Protein AF-A0A2S6EVG0-F1 (afdb_monomer_lite)

Radius of gyration: 13.91 Å; chains: 1; bounding box: 34×29×41 Å

Organism: Legionella pneumophila (NCBI:txid446)

Foldseek 3Di:
DDPPPPAQEADPCQLVLQPVCLVQLLVLCVVVPPPVPQPWWKKWFAFPNNHIHIHINCSVVVCVCVVVVVCSVPCCSPPVNQVVPPPDVPVVVSNLSSLVSCVVSVCVVVTTDSRGIDIPRD

Secondary structure (DSSP, 8-state):
--------EE-TTHHHHHHHTHHHHHHHHHTTTTGGG----EEEEE-TTSEEEEEESSHHHHHHHHHTTGGGG-GGGSHHHHTT-TT-HHHHHHHHHHHHHHHHHHHTTS---TT--EE---

Sequence (122 aa):
MENSHKEVMLHSQFLENLFAFKKKVSNVFRDVLGIHDIHHIALTRINKHNQLLTLSSTPAMEFNLFNSFLWKYDQTYNPKWFKLCTHQEDFYKIGQYCSNLLHPLFSYYEEFPSQHFIINSG

pLDDT: mean 79.34, std 15.34, range [33.09, 93.81]

Structure (mmCIF, N/CA/C/O backbone):
data_AF-A0A2S6EVG0-F1
#
_entry.id   AF-A0A2S6EVG0-F1
#
loop_
_atom_site.group_PDB
_atom_site.id
_atom_site.type_symbol
_atom_site.label_atom_id
_atom_site.label_alt_id
_atom_site.label_comp_id
_atom_site.label_asym_id
_atom_site.label_entity_id
_atom_site.label_seq_id
_atom_site.pdbx_PDB_ins_code
_atom_site.Cartn_x
_atom_site.Cartn_y
_atom_site.Cartn_z
_atom_site.occupancy
_atom_site.B_iso_or_equiv
_atom_site.auth_seq_id
_atom_site.auth_comp_id
_atom_site.auth_asym_id
_atom_site.auth_atom_id
_atom_site.pdbx_PDB_model_num
ATOM 1 N N . MET A 1 1 ? -11.896 17.978 28.316 1.00 33.09 1 MET A N 1
ATOM 2 C CA . MET A 1 1 ? -12.684 17.429 27.192 1.00 33.09 1 MET A CA 1
ATOM 3 C C . MET A 1 1 ? -11.811 16.393 26.517 1.00 33.09 1 MET A C 1
ATOM 5 O O . MET A 1 1 ? -10.817 16.742 25.898 1.00 33.09 1 MET A O 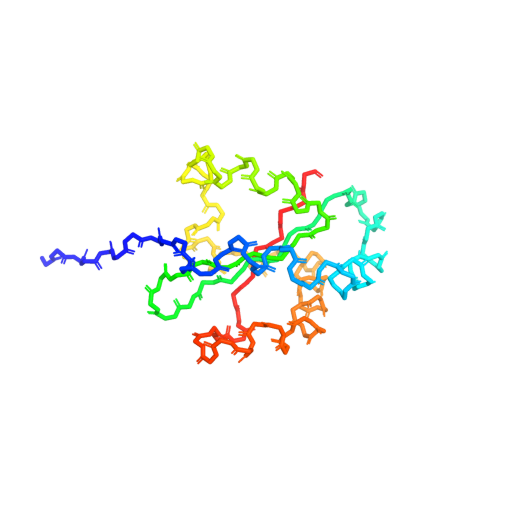1
ATOM 9 N N . GLU A 1 2 ? -12.096 15.128 26.788 1.00 33.53 2 GLU A N 1
ATOM 10 C CA . GLU A 1 2 ? -11.309 13.981 26.346 1.00 33.53 2 GLU A CA 1
ATOM 11 C C . GLU A 1 2 ? -11.654 13.728 24.874 1.00 33.53 2 GLU A C 1
ATOM 13 O O . GLU A 1 2 ? -12.751 13.279 24.547 1.00 33.53 2 GLU A O 1
ATOM 18 N N . ASN A 1 3 ? -10.774 14.144 23.961 1.00 37.72 3 ASN A N 1
ATOM 19 C CA . ASN A 1 3 ? -10.953 13.854 22.544 1.00 37.72 3 ASN A CA 1
ATOM 20 C C . ASN A 1 3 ? -10.891 12.336 22.385 1.00 37.72 3 ASN A C 1
ATOM 22 O O . ASN A 1 3 ? -9.823 11.747 22.550 1.00 37.72 3 ASN A O 1
ATOM 26 N N . SER A 1 4 ? -12.022 11.706 22.062 1.00 41.84 4 SER A N 1
ATOM 27 C CA . SER A 1 4 ? -12.072 10.298 21.681 1.00 41.84 4 SER A CA 1
ATOM 28 C C . SER A 1 4 ? -11.298 10.119 20.370 1.00 41.84 4 SER A C 1
ATOM 30 O O . SER A 1 4 ? -11.861 10.144 19.272 1.00 41.84 4 SER A O 1
ATOM 32 N N . HIS A 1 5 ? -9.977 10.010 20.458 1.00 52.00 5 HIS A N 1
ATOM 33 C CA . HIS A 1 5 ? -9.138 9.619 19.343 1.00 52.00 5 HIS A CA 1
ATOM 34 C C . HIS A 1 5 ? -9.458 8.153 19.063 1.00 52.00 5 HIS A C 1
ATOM 36 O O . HIS A 1 5 ? -8.907 7.267 19.704 1.00 52.00 5 HIS A O 1
ATOM 42 N N . LYS A 1 6 ? -10.407 7.893 18.156 1.00 58.22 6 LYS A N 1
ATOM 43 C CA . LYS A 1 6 ? -10.647 6.535 17.662 1.00 58.22 6 LYS A CA 1
ATOM 44 C C . LYS A 1 6 ? -9.318 6.012 17.116 1.00 58.22 6 LYS A C 1
ATOM 46 O O . LYS A 1 6 ? -8.780 6.602 16.180 1.00 58.22 6 LYS A O 1
ATOM 51 N N . GLU A 1 7 ? -8.771 4.974 17.741 1.00 80.56 7 GLU A N 1
ATOM 52 C CA . GLU A 1 7 ? -7.566 4.288 17.270 1.00 80.56 7 GLU A CA 1
ATOM 53 C C . GLU A 1 7 ? -7.785 3.851 15.812 1.00 80.56 7 GLU A C 1
ATOM 55 O O . GLU A 1 7 ? -8.900 3.478 15.436 1.00 80.56 7 GLU A O 1
ATOM 60 N N . VAL A 1 8 ? -6.753 3.956 14.969 1.00 86.69 8 VAL A N 1
ATOM 61 C CA . VAL A 1 8 ? -6.829 3.433 13.598 1.00 86.69 8 VAL A CA 1
ATOM 62 C C . VAL A 1 8 ? -6.967 1.917 13.678 1.00 86.69 8 VAL A C 1
ATOM 64 O O . VAL A 1 8 ? -6.236 1.262 14.417 1.00 86.69 8 VAL A O 1
ATOM 67 N N . MET A 1 9 ? -7.901 1.356 12.918 1.00 90.25 9 MET A N 1
ATOM 68 C CA . MET A 1 9 ? -8.143 -0.084 12.855 1.00 90.25 9 MET A CA 1
ATOM 69 C C . MET A 1 9 ? -7.991 -0.586 11.424 1.00 90.25 9 MET A C 1
ATOM 71 O O . MET A 1 9 ? -8.122 0.177 10.474 1.00 90.25 9 MET A O 1
ATOM 75 N N . LEU A 1 10 ? -7.738 -1.878 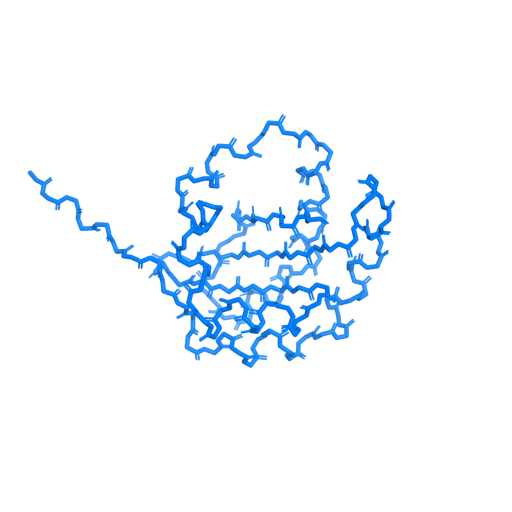11.243 1.00 90.88 10 LEU A N 1
ATOM 76 C CA . LEU A 1 10 ? -7.767 -2.471 9.907 1.00 90.88 10 LEU A CA 1
ATOM 77 C C . LEU A 1 10 ? -9.212 -2.613 9.434 1.00 90.88 10 LEU A C 1
ATOM 79 O O . LEU A 1 10 ? -10.109 -2.923 10.219 1.00 90.88 10 LEU A O 1
ATOM 83 N N . HIS A 1 11 ? -9.441 -2.391 8.143 1.00 90.44 11 HIS A N 1
ATOM 84 C CA . HIS A 1 11 ? -10.721 -2.714 7.526 1.00 90.44 11 HIS A CA 1
ATOM 85 C C . HIS A 1 11 ? -11.012 -4.223 7.653 1.00 90.44 11 HIS A C 1
ATOM 87 O O . HIS A 1 11 ? -10.096 -5.043 7.582 1.00 90.44 11 HIS A O 1
ATOM 93 N N . SER A 1 12 ? -12.280 -4.616 7.805 1.00 89.12 12 SER A N 1
ATOM 94 C CA . SER A 1 12 ? -12.672 -6.025 8.014 1.00 89.12 12 SER A CA 1
ATOM 95 C C . SER A 1 12 ? -12.203 -6.952 6.886 1.00 89.12 12 SER A C 1
ATOM 97 O O . SER A 1 12 ? -11.851 -8.103 7.127 1.00 89.12 12 SER A O 1
ATOM 99 N N . GLN A 1 13 ? -12.133 -6.426 5.663 1.00 88.00 13 GLN A N 1
ATOM 100 C CA . GLN A 1 13 ? -11.657 -7.129 4.467 1.00 88.00 13 GLN A CA 1
ATOM 101 C C . GLN A 1 13 ? -10.210 -6.775 4.092 1.00 88.00 13 GLN A C 1
ATOM 103 O O . GLN A 1 13 ? -9.843 -6.838 2.922 1.00 88.00 13 GLN A O 1
ATOM 108 N N . PHE A 1 14 ? -9.384 -6.338 5.047 1.00 89.44 14 PHE A N 1
ATOM 109 C CA . PHE A 1 14 ? -8.015 -5.891 4.771 1.00 89.44 14 PHE A CA 1
ATOM 110 C C . PHE A 1 14 ? -7.189 -6.938 4.007 1.00 89.44 14 PHE A C 1
ATOM 112 O O . PHE A 1 14 ? -6.609 -6.627 2.969 1.00 89.44 14 PHE A O 1
ATOM 119 N N . LEU A 1 15 ? -7.181 -8.188 4.482 1.00 87.88 15 LEU A N 1
ATOM 120 C CA . LEU A 1 15 ? -6.399 -9.266 3.868 1.00 87.88 15 LEU A CA 1
ATOM 121 C C . LEU A 1 15 ? -6.884 -9.613 2.462 1.00 87.88 15 LEU A C 1
ATOM 123 O O . LEU A 1 15 ? -6.074 -9.769 1.555 1.00 87.88 15 LEU A O 1
ATOM 127 N N . GLU A 1 16 ? -8.198 -9.702 2.268 1.00 88.94 16 GLU A N 1
ATOM 128 C CA . GLU A 1 16 ? -8.785 -9.953 0.952 1.00 88.94 16 GLU A CA 1
ATOM 129 C C . GLU A 1 16 ? -8.352 -8.865 -0.039 1.00 88.94 16 GLU A C 1
ATOM 131 O O . GLU A 1 16 ? -7.836 -9.167 -1.113 1.00 88.94 16 GLU A O 1
ATOM 136 N N . ASN A 1 17 ? -8.444 -7.599 0.369 1.00 86.12 17 ASN A N 1
ATOM 137 C CA . ASN A 1 17 ? -8.070 -6.448 -0.449 1.00 86.12 17 ASN A CA 1
ATOM 138 C C . ASN A 1 17 ? -6.597 -6.387 -0.820 1.00 86.12 17 ASN A C 1
ATOM 140 O O . ASN A 1 17 ? -6.255 -6.047 -1.956 1.00 86.12 17 ASN A O 1
ATOM 144 N N . LEU A 1 18 ? -5.734 -6.742 0.129 1.00 89.56 18 LEU A N 1
ATOM 145 C CA . LEU A 1 18 ? -4.293 -6.743 -0.062 1.00 89.56 18 LEU A CA 1
ATOM 146 C C . LEU A 1 18 ? -3.874 -7.648 -1.236 1.00 89.56 18 LEU A C 1
ATOM 148 O O . LEU A 1 18 ? -2.906 -7.347 -1.938 1.00 89.56 18 LEU A O 1
ATOM 152 N N . PHE A 1 19 ? -4.625 -8.726 -1.492 1.00 91.25 19 PHE A N 1
ATOM 153 C CA . PHE A 1 19 ? -4.321 -9.692 -2.551 1.00 91.25 19 PHE A CA 1
ATOM 154 C C . PHE A 1 19 ? -5.266 -9.636 -3.762 1.00 91.25 19 PHE A C 1
ATOM 156 O O . PHE A 1 19 ? -4.813 -9.929 -4.874 1.00 91.25 19 PHE A O 1
ATOM 163 N N . ALA A 1 20 ? -6.530 -9.229 -3.599 1.00 88.62 20 ALA A N 1
ATOM 164 C CA . ALA A 1 20 ? -7.566 -9.284 -4.640 1.00 88.62 20 ALA A CA 1
ATOM 165 C C . ALA A 1 20 ? -7.171 -8.552 -5.930 1.00 88.62 20 ALA A C 1
ATOM 167 O O . ALA A 1 20 ? -7.435 -9.023 -7.037 1.00 88.62 20 ALA A O 1
ATOM 168 N N . PHE A 1 21 ? -6.474 -7.421 -5.803 1.00 86.94 21 PHE A N 1
ATOM 169 C CA . PHE A 1 21 ? -6.118 -6.572 -6.940 1.00 86.94 21 PHE A CA 1
ATOM 170 C C . PHE A 1 21 ? -4.637 -6.614 -7.314 1.00 86.94 21 PHE A C 1
ATOM 172 O O . PHE A 1 21 ? -4.186 -5.760 -8.081 1.00 86.94 21 PHE A O 1
ATOM 179 N N . LYS A 1 22 ? -3.883 -7.621 -6.845 1.00 88.06 22 LYS A N 1
ATOM 180 C CA . LYS A 1 22 ? -2.423 -7.716 -7.028 1.00 88.06 22 LYS A CA 1
ATOM 181 C C . LYS A 1 22 ? -1.980 -7.429 -8.464 1.00 88.06 22 LYS A C 1
ATOM 183 O O . LYS A 1 22 ? -1.092 -6.616 -8.670 1.00 88.06 22 LYS A O 1
ATOM 188 N N . LYS A 1 23 ? -2.627 -8.027 -9.474 1.00 90.38 23 LYS A N 1
ATOM 189 C CA . LYS A 1 23 ? -2.259 -7.814 -10.888 1.00 90.38 23 LYS A CA 1
ATOM 190 C C . LYS A 1 23 ? -2.393 -6.347 -11.318 1.00 90.38 23 LYS A C 1
ATOM 192 O O . LYS A 1 23 ? -1.505 -5.824 -11.982 1.00 90.38 23 LYS A O 1
ATOM 197 N N . LYS A 1 24 ? -3.494 -5.684 -10.948 1.00 91.25 24 LYS A N 1
ATOM 198 C CA . LYS A 1 24 ? -3.750 -4.285 -11.319 1.00 91.25 24 LYS A CA 1
ATOM 199 C C . LYS A 1 24 ? -2.834 -3.331 -10.549 1.00 91.25 24 LYS A C 1
ATOM 201 O O . LYS A 1 24 ? -2.266 -2.432 -11.156 1.00 91.25 24 LYS A O 1
ATOM 206 N N . VAL A 1 25 ? -2.642 -3.580 -9.255 1.00 92.19 25 VAL A N 1
ATOM 207 C CA . VAL A 1 25 ? -1.724 -2.822 -8.392 1.00 92.19 25 VAL A CA 1
ATOM 208 C C . VAL A 1 25 ? -0.284 -2.931 -8.896 1.00 92.19 25 VAL A C 1
ATOM 210 O O . VAL A 1 25 ? 0.359 -1.913 -9.129 1.00 92.19 25 VAL A O 1
ATOM 213 N N . SER A 1 26 ? 0.204 -4.147 -9.165 1.00 91.06 26 SER A N 1
ATOM 214 C CA . SER A 1 26 ? 1.559 -4.365 -9.684 1.00 91.06 26 SER A CA 1
ATOM 215 C C . SER A 1 26 ? 1.793 -3.723 -11.050 1.00 91.06 26 SER A C 1
ATOM 217 O O . SER A 1 26 ? 2.924 -3.352 -11.342 1.00 91.06 26 SER A O 1
ATOM 219 N N . ASN A 1 27 ? 0.766 -3.598 -11.896 1.00 93.19 27 ASN A N 1
ATOM 220 C CA . ASN A 1 27 ? 0.907 -2.897 -13.172 1.00 93.19 27 ASN A CA 1
ATOM 221 C C . ASN A 1 27 ? 1.131 -1.398 -12.963 1.00 93.19 27 ASN A C 1
ATOM 223 O O . ASN A 1 27 ? 2.051 -0.859 -13.557 1.00 93.19 27 ASN A O 1
ATOM 227 N N . VAL A 1 28 ? 0.350 -0.755 -12.090 1.00 93.50 28 VAL A N 1
ATOM 228 C CA . VAL A 1 28 ? 0.520 0.677 -11.785 1.00 93.50 28 VAL A CA 1
ATOM 229 C C . VAL A 1 28 ? 1.862 0.942 -11.106 1.00 93.50 28 VAL A C 1
ATOM 231 O O . VAL A 1 28 ? 2.574 1.869 -11.469 1.00 93.50 28 VAL A O 1
ATOM 234 N N . PHE A 1 29 ? 2.243 0.114 -10.133 1.00 93.81 29 PHE A N 1
ATOM 235 C CA . PHE A 1 29 ? 3.497 0.316 -9.408 1.00 93.81 29 PHE A CA 1
ATOM 236 C C . PHE A 1 29 ? 4.742 0.008 -10.240 1.00 93.81 29 PHE A C 1
ATOM 238 O O . PHE A 1 29 ? 5.808 0.521 -9.921 1.00 93.81 29 PHE A O 1
ATOM 245 N N . ARG A 1 30 ? 4.633 -0.761 -11.329 1.00 93.12 30 ARG A N 1
ATOM 246 C CA . ARG A 1 30 ? 5.762 -1.002 -12.240 1.00 93.12 30 ARG A CA 1
ATOM 247 C C . ARG A 1 30 ? 6.305 0.282 -12.857 1.00 93.12 30 ARG A C 1
ATOM 249 O O . ARG A 1 30 ? 7.507 0.367 -13.059 1.00 93.12 30 ARG A O 1
ATOM 256 N N . ASP A 1 31 ? 5.437 1.257 -13.104 1.00 92.31 31 ASP A N 1
ATOM 257 C CA . ASP A 1 31 ? 5.824 2.541 -13.692 1.00 92.31 31 ASP A CA 1
ATOM 258 C C . ASP A 1 31 ? 6.594 3.426 -12.696 1.00 92.31 31 ASP A C 1
ATOM 260 O O . ASP A 1 31 ? 7.196 4.420 -13.087 1.00 92.31 31 ASP A O 1
ATOM 264 N N . VAL A 1 32 ? 6.579 3.065 -11.409 1.00 90.12 32 VAL A N 1
ATOM 265 C CA . VAL A 1 32 ? 7.196 3.817 -10.308 1.00 90.12 32 VAL A CA 1
ATOM 266 C C . VAL A 1 32 ? 8.437 3.123 -9.756 1.00 90.12 32 VAL A C 1
ATOM 268 O O . VAL A 1 32 ? 9.385 3.788 -9.345 1.00 90.12 32 VAL A O 1
ATOM 271 N N . LEU A 1 33 ? 8.440 1.791 -9.720 1.00 90.69 33 LEU A N 1
ATOM 272 C CA . LEU A 1 33 ? 9.566 1.020 -9.203 1.00 90.69 33 LEU A CA 1
ATOM 273 C C . LEU A 1 33 ? 10.851 1.345 -9.981 1.00 90.69 33 LEU A C 1
ATOM 275 O O . LEU A 1 33 ? 10.873 1.326 -11.210 1.00 90.69 33 LEU A O 1
ATOM 279 N N . GLY A 1 34 ? 11.928 1.627 -9.249 1.00 86.75 34 GLY A N 1
ATOM 280 C CA . GLY A 1 34 ? 13.225 2.039 -9.789 1.00 86.75 34 GLY A CA 1
ATOM 281 C C . GLY A 1 34 ? 13.380 3.546 -10.019 1.00 86.75 34 GLY A C 1
ATOM 282 O O . GLY A 1 34 ? 14.508 4.017 -10.138 1.00 86.75 34 GLY A O 1
ATOM 283 N N . ILE A 1 35 ? 12.295 4.328 -10.026 1.00 88.56 35 ILE A N 1
ATOM 284 C CA . ILE A 1 35 ? 12.401 5.792 -9.964 1.00 88.56 35 ILE A CA 1
ATOM 285 C C . ILE A 1 35 ? 12.902 6.160 -8.566 1.00 88.56 35 ILE A C 1
ATOM 287 O O . ILE A 1 35 ? 12.346 5.681 -7.585 1.00 88.56 35 ILE A O 1
ATOM 291 N N . HIS A 1 36 ? 13.937 7.000 -8.463 1.00 85.25 36 HIS A N 1
ATOM 292 C CA . HIS A 1 36 ? 14.530 7.413 -7.179 1.00 85.25 36 HIS A CA 1
ATOM 293 C C . HIS A 1 36 ? 14.882 6.237 -6.245 1.00 85.25 36 HIS A C 1
ATOM 295 O O . HIS A 1 36 ? 14.680 6.335 -5.038 1.00 85.25 36 HIS A O 1
ATOM 301 N N . ASP A 1 37 ? 15.349 5.116 -6.806 1.00 84.88 37 ASP A N 1
ATOM 302 C CA . ASP A 1 37 ? 15.693 3.894 -6.061 1.00 84.88 37 ASP A CA 1
ATOM 303 C C . ASP A 1 37 ? 14.530 3.305 -5.235 1.00 84.88 37 ASP A C 1
ATOM 305 O O . ASP A 1 37 ? 14.726 2.577 -4.264 1.00 84.88 37 ASP A O 1
ATOM 309 N N . ILE A 1 38 ? 13.282 3.570 -5.641 1.00 85.94 38 ILE A N 1
ATOM 310 C CA . ILE A 1 38 ? 12.099 2.969 -5.018 1.00 85.94 38 ILE A CA 1
ATOM 311 C C . ILE A 1 38 ? 12.062 1.473 -5.354 1.00 85.94 38 ILE A C 1
ATOM 313 O O . ILE A 1 38 ? 11.694 1.073 -6.463 1.00 85.94 38 ILE A O 1
ATOM 317 N N . HIS A 1 39 ? 12.391 0.628 -4.381 1.00 86.00 39 HIS A N 1
ATOM 318 C CA . HI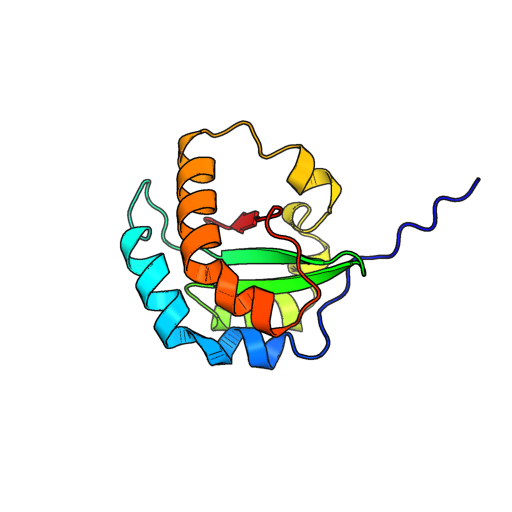S A 1 39 ? 12.301 -0.832 -4.507 1.00 86.00 39 HIS A CA 1
ATOM 319 C C . HIS A 1 39 ? 10.974 -1.395 -3.994 1.00 86.00 39 HIS A C 1
ATOM 321 O O . HIS A 1 39 ? 10.525 -2.459 -4.429 1.00 86.00 39 HIS A O 1
ATOM 327 N N . HIS A 1 40 ? 10.324 -0.661 -3.096 1.00 86.94 40 HIS A N 1
ATOM 328 C CA . HIS A 1 40 ? 9.022 -0.989 -2.550 1.00 86.94 40 HIS A CA 1
ATOM 329 C C . HIS A 1 40 ? 8.109 0.232 -2.562 1.00 86.94 40 HIS A C 1
ATOM 331 O O . HIS A 1 40 ? 8.548 1.351 -2.320 1.00 86.94 40 HIS A O 1
ATOM 337 N N . ILE A 1 41 ? 6.822 0.011 -2.819 1.00 89.19 41 ILE A N 1
ATOM 338 C CA . ILE A 1 41 ? 5.806 1.041 -2.663 1.00 89.19 41 ILE A CA 1
ATOM 339 C C . ILE A 1 41 ? 4.515 0.405 -2.167 1.00 89.19 41 ILE A C 1
ATOM 341 O O . ILE A 1 41 ? 4.013 -0.572 -2.728 1.00 89.19 41 ILE A O 1
ATOM 345 N N . ALA A 1 42 ? 3.960 1.010 -1.126 1.00 89.75 42 ALA A N 1
ATOM 346 C CA . ALA A 1 42 ? 2.595 0.781 -0.696 1.00 89.75 42 ALA A CA 1
ATOM 347 C C . ALA A 1 42 ? 1.817 2.089 -0.737 1.00 89.75 42 ALA A C 1
ATOM 349 O O . ALA A 1 42 ? 2.392 3.162 -0.587 1.00 89.75 42 ALA A O 1
ATOM 350 N N . LEU A 1 43 ? 0.512 1.978 -0.952 1.00 88.94 43 LEU A N 1
ATOM 351 C CA . LEU A 1 43 ? -0.446 3.063 -0.974 1.00 88.94 43 LEU A CA 1
ATOM 352 C C . LEU A 1 43 ? -1.533 2.750 0.051 1.00 88.94 43 LEU A C 1
ATOM 354 O O . LEU A 1 43 ? -2.368 1.870 -0.161 1.00 88.94 43 LEU A O 1
ATOM 358 N N . THR A 1 44 ? -1.522 3.491 1.153 1.00 87.25 44 THR A N 1
ATOM 359 C CA . THR A 1 44 ? -2.459 3.288 2.265 1.00 87.25 44 THR A CA 1
ATOM 360 C C . THR A 1 44 ? -3.510 4.385 2.308 1.00 87.25 44 THR A C 1
ATOM 362 O O . THR A 1 44 ? -3.150 5.553 2.240 1.00 87.25 44 THR A O 1
ATOM 365 N N . ARG A 1 45 ? -4.788 4.042 2.496 1.00 85.25 45 ARG A N 1
ATOM 366 C CA . ARG A 1 45 ? -5.859 5.003 2.796 1.00 85.25 45 ARG A CA 1
ATOM 367 C C . ARG A 1 45 ? -6.485 4.719 4.151 1.00 85.25 45 ARG A C 1
ATOM 369 O O . ARG A 1 45 ? -6.653 3.564 4.536 1.00 85.25 45 ARG A O 1
ATOM 376 N N . ILE A 1 46 ? -6.899 5.789 4.825 1.00 85.19 46 ILE A N 1
ATOM 377 C CA . ILE A 1 46 ? -7.711 5.730 6.042 1.00 85.19 46 ILE A CA 1
ATOM 378 C C . ILE A 1 46 ? -9.054 6.401 5.752 1.00 85.19 46 ILE A C 1
ATOM 380 O O . ILE A 1 46 ? -9.092 7.523 5.241 1.00 85.19 46 ILE A O 1
ATOM 384 N N . ASN A 1 47 ? -10.157 5.708 6.031 1.00 84.06 47 ASN A N 1
ATOM 385 C CA . ASN A 1 47 ? -11.500 6.245 5.828 1.00 84.06 47 ASN A CA 1
ATOM 386 C C . ASN A 1 47 ? -11.969 7.133 6.996 1.00 84.06 47 ASN A C 1
ATOM 388 O O . ASN A 1 47 ? -11.314 7.258 8.030 1.00 84.06 47 ASN A O 1
ATOM 392 N N . LYS A 1 48 ? -13.165 7.722 6.855 1.00 82.50 48 LYS A N 1
ATOM 393 C CA . LYS A 1 48 ? -13.814 8.536 7.904 1.00 82.50 48 LYS A CA 1
ATOM 394 C C . LYS A 1 48 ? -14.125 7.764 9.199 1.00 82.50 48 LYS A C 1
ATOM 396 O O . LYS A 1 48 ? -14.395 8.381 10.226 1.00 82.50 48 LYS A O 1
ATOM 401 N N . HIS A 1 49 ? -14.110 6.433 9.150 1.00 85.94 49 HIS A N 1
ATOM 402 C CA . HIS A 1 49 ? -14.317 5.541 10.290 1.00 85.94 49 HIS A CA 1
ATOM 403 C C . HIS A 1 49 ? -12.997 5.121 10.963 1.00 85.94 49 HIS A C 1
ATOM 405 O O . HIS A 1 49 ? -13.029 4.297 11.874 1.00 85.94 49 HIS A O 1
ATOM 411 N N . ASN A 1 50 ? -11.859 5.703 10.559 1.00 85.88 50 ASN A N 1
ATOM 412 C CA . ASN A 1 50 ? -10.505 5.326 10.978 1.00 85.88 50 ASN A CA 1
ATOM 413 C C . ASN A 1 50 ? -10.132 3.878 10.635 1.00 85.88 50 ASN A C 1
ATOM 415 O O . ASN A 1 50 ? -9.277 3.282 11.288 1.00 85.88 50 ASN A O 1
ATOM 419 N N . GLN A 1 51 ? -10.741 3.314 9.595 1.00 88.31 51 GLN A N 1
ATOM 420 C CA . GLN A 1 51 ? -10.333 2.028 9.050 1.00 88.31 51 GLN A CA 1
ATOM 421 C C . GLN A 1 51 ? -9.277 2.231 7.974 1.00 88.31 51 GLN A C 1
ATOM 423 O O . GLN A 1 51 ? -9.379 3.139 7.151 1.00 88.31 51 GLN A O 1
ATOM 428 N N . LEU A 1 52 ? -8.279 1.362 7.983 1.00 88.88 52 LEU A N 1
ATOM 429 C CA . LEU A 1 52 ? -7.115 1.394 7.121 1.00 88.88 52 LEU A CA 1
ATOM 430 C C . LEU A 1 52 ? -7.203 0.285 6.071 1.00 88.88 52 LEU A C 1
ATOM 432 O O . LEU A 1 52 ? -7.506 -0.869 6.389 1.00 88.88 52 LEU A O 1
ATOM 436 N N . LEU A 1 53 ? -6.893 0.642 4.826 1.00 89.94 53 LEU A N 1
ATOM 437 C CA . LEU A 1 53 ? -6.629 -0.276 3.718 1.00 89.94 53 LEU A CA 1
ATOM 438 C C . LEU A 1 53 ? -5.291 0.068 3.075 1.00 89.94 53 LEU A C 1
ATOM 440 O O . LEU A 1 53 ? -4.965 1.245 2.932 1.00 89.94 53 LEU A O 1
ATOM 444 N N . THR A 1 54 ? -4.554 -0.949 2.632 1.00 89.38 54 THR A N 1
ATOM 445 C CA . THR A 1 54 ? -3.295 -0.770 1.902 1.00 89.38 54 THR A CA 1
ATOM 446 C C . THR A 1 54 ? -3.281 -1.585 0.615 1.00 89.38 54 THR A C 1
ATOM 448 O O . THR A 1 54 ? -3.819 -2.691 0.558 1.00 89.38 54 THR A O 1
ATOM 451 N N . LEU A 1 55 ? -2.654 -1.030 -0.418 1.00 91.50 55 LEU A N 1
ATOM 452 C CA . LEU A 1 55 ? -2.290 -1.716 -1.655 1.00 91.50 55 LEU A CA 1
ATOM 453 C C . LEU A 1 55 ? -0.770 -1.659 -1.776 1.00 91.50 55 LEU A C 1
ATOM 455 O O . LEU A 1 55 ? -0.203 -0.584 -1.634 1.00 91.50 55 LEU A O 1
ATOM 459 N N . SER A 1 56 ? -0.102 -2.772 -2.067 1.00 92.38 56 SER A N 1
ATOM 460 C CA . SER A 1 56 ? 1.368 -2.829 -2.060 1.00 92.38 56 SER A CA 1
ATOM 461 C C . SER A 1 56 ? 1.943 -3.539 -3.283 1.00 92.38 56 SER A C 1
ATOM 463 O O . SER A 1 56 ? 1.307 -4.422 -3.866 1.00 92.38 56 SER A O 1
ATOM 465 N N . SER A 1 57 ? 3.158 -3.143 -3.678 1.00 92.75 57 SER A N 1
ATOM 466 C CA . SER A 1 57 ? 3.961 -3.848 -4.677 1.00 92.75 57 SER A CA 1
ATOM 467 C C . SER A 1 57 ? 4.483 -5.192 -4.157 1.00 92.75 57 SER A C 1
ATOM 469 O O . SER A 1 57 ? 4.666 -6.115 -4.954 1.00 92.75 57 SER A O 1
ATOM 471 N N . THR A 1 58 ? 4.620 -5.358 -2.836 1.00 91.81 58 THR A N 1
ATOM 472 C CA . THR A 1 58 ? 4.959 -6.623 -2.165 1.00 91.81 58 THR A CA 1
ATOM 473 C C . THR A 1 58 ? 3.928 -6.996 -1.081 1.00 91.81 58 THR A C 1
ATOM 475 O O . THR A 1 58 ? 4.224 -6.991 0.113 1.00 91.81 58 THR A O 1
ATOM 478 N N . PRO A 1 59 ? 2.719 -7.461 -1.464 1.00 92.38 59 PRO A N 1
ATOM 479 C CA . PRO A 1 59 ? 1.649 -7.811 -0.519 1.00 92.38 59 PRO A CA 1
ATOM 480 C C . PRO A 1 59 ? 2.043 -8.780 0.608 1.00 92.38 59 PRO A C 1
ATOM 482 O O . PRO A 1 59 ? 1.508 -8.703 1.707 1.00 92.38 59 PRO A O 1
ATOM 485 N N . ALA A 1 60 ? 2.990 -9.692 0.362 1.00 91.25 60 ALA A N 1
ATOM 486 C CA . ALA A 1 60 ? 3.486 -10.608 1.391 1.00 91.25 60 ALA A CA 1
ATOM 487 C C . ALA A 1 60 ? 4.243 -9.885 2.523 1.00 91.25 60 ALA A C 1
ATOM 489 O O . ALA A 1 60 ? 4.176 -10.310 3.674 1.00 91.25 60 ALA A O 1
ATOM 490 N N . MET A 1 61 ? 4.943 -8.790 2.211 1.00 89.81 61 MET A N 1
ATOM 491 C CA . MET A 1 61 ? 5.636 -7.977 3.209 1.00 89.81 61 MET A CA 1
ATOM 492 C C . MET A 1 61 ? 4.631 -7.244 4.099 1.00 89.81 61 MET A C 1
ATOM 494 O O . MET A 1 61 ? 4.727 -7.326 5.322 1.00 89.81 61 MET A O 1
ATOM 498 N N . GLU A 1 62 ? 3.615 -6.626 3.491 1.00 91.12 62 GLU A N 1
ATOM 499 C CA . GLU A 1 62 ? 2.519 -5.998 4.233 1.00 91.12 62 GLU A CA 1
ATOM 500 C C . GLU A 1 62 ? 1.765 -7.018 5.084 1.00 91.12 62 GLU A C 1
ATOM 502 O O . GLU A 1 62 ? 1.500 -6.771 6.254 1.00 91.12 62 GLU A O 1
ATOM 507 N N . PHE A 1 63 ? 1.476 -8.209 4.552 1.00 92.12 63 PHE A N 1
ATOM 508 C CA . PHE A 1 63 ? 0.849 -9.272 5.334 1.00 92.12 63 PHE A CA 1
ATOM 509 C C . PHE A 1 63 ? 1.617 -9.547 6.631 1.00 92.12 63 PHE A C 1
ATOM 511 O O . PHE A 1 63 ? 1.018 -9.568 7.705 1.00 92.12 63 PHE A O 1
ATOM 518 N N . ASN A 1 64 ? 2.942 -9.690 6.550 1.00 91.31 64 ASN A N 1
ATOM 519 C CA . ASN A 1 64 ? 3.775 -9.921 7.726 1.00 91.31 64 ASN A CA 1
ATOM 520 C C . ASN A 1 64 ? 3.733 -8.737 8.701 1.00 91.31 64 ASN A C 1
ATOM 522 O O . ASN A 1 64 ? 3.585 -8.951 9.905 1.00 91.31 64 ASN A O 1
ATOM 526 N N . LEU A 1 65 ? 3.820 -7.501 8.201 1.00 90.00 65 LEU A N 1
ATOM 527 C CA . LEU A 1 65 ? 3.767 -6.278 9.010 1.00 90.00 65 LEU A CA 1
ATOM 528 C C . LEU A 1 65 ? 2.426 -6.133 9.750 1.00 90.00 65 LEU A C 1
ATOM 530 O O . LEU A 1 65 ? 2.386 -5.811 10.941 1.00 90.00 65 LEU A O 1
ATOM 534 N N . PHE A 1 66 ? 1.323 -6.390 9.050 1.00 90.56 66 PHE A N 1
ATOM 535 C CA . PHE A 1 66 ? -0.025 -6.212 9.572 1.00 90.56 66 PHE A CA 1
ATOM 536 C C . PHE A 1 66 ? -0.458 -7.355 10.493 1.00 90.56 66 PHE A C 1
ATOM 538 O O . PHE A 1 66 ? -1.029 -7.094 11.552 1.00 90.56 66 PHE A O 1
ATOM 545 N N . ASN A 1 67 ? -0.120 -8.602 10.154 1.00 89.50 67 ASN A N 1
ATOM 546 C CA . ASN A 1 67 ? -0.444 -9.780 10.963 1.00 89.50 67 ASN A CA 1
ATOM 547 C C . ASN A 1 67 ? 0.348 -9.838 12.282 1.00 89.50 67 ASN A C 1
ATOM 549 O O . ASN A 1 67 ? -0.126 -10.400 13.265 1.00 89.50 67 ASN A O 1
ATOM 553 N N . SER A 1 68 ? 1.540 -9.236 12.324 1.00 88.75 68 SER A N 1
ATOM 554 C CA . SER A 1 68 ? 2.355 -9.110 13.544 1.00 88.75 68 SER A CA 1
ATOM 555 C C . SER A 1 68 ? 2.037 -7.861 14.376 1.00 88.75 68 SER A C 1
ATOM 557 O O . SER A 1 68 ? 2.681 -7.629 15.396 1.00 88.75 68 SER A O 1
ATOM 559 N N . PHE A 1 69 ? 1.060 -7.045 13.957 1.00 88.44 69 PHE A N 1
ATOM 560 C CA . PHE A 1 69 ? 0.705 -5.755 14.568 1.00 88.44 69 PHE A CA 1
ATOM 561 C C . PHE A 1 69 ? 1.842 -4.719 14.624 1.00 88.44 69 PHE A C 1
ATOM 563 O O . PHE A 1 69 ? 1.681 -3.673 15.254 1.00 88.44 69 PHE A O 1
ATOM 570 N N . LEU A 1 70 ? 2.961 -4.955 13.931 1.00 87.81 70 LEU A N 1
ATOM 571 C CA . LEU A 1 70 ? 4.125 -4.066 13.948 1.00 87.81 70 LEU A CA 1
ATOM 572 C C . LEU A 1 70 ? 3.827 -2.692 13.333 1.00 87.81 70 LEU A C 1
ATOM 574 O O . LEU A 1 70 ? 4.379 -1.689 13.779 1.00 87.81 70 LEU A O 1
ATOM 578 N N . TRP A 1 71 ? 2.889 -2.626 12.385 1.00 86.81 71 TRP A N 1
ATOM 579 C CA . TRP A 1 71 ? 2.402 -1.373 11.795 1.00 86.81 71 TRP A CA 1
ATOM 580 C C . TRP A 1 71 ? 1.888 -0.357 12.830 1.00 86.81 71 TRP A C 1
ATOM 582 O O . TRP A 1 71 ? 1.932 0.841 12.577 1.00 86.81 71 TRP A O 1
ATOM 592 N N . LYS A 1 72 ? 1.426 -0.793 14.012 1.00 86.50 72 LYS A N 1
ATOM 593 C CA . LYS A 1 72 ? 0.932 0.119 15.060 1.00 86.50 72 LYS A CA 1
ATOM 594 C C . LYS A 1 72 ? 2.016 1.044 15.619 1.00 86.50 72 LYS A C 1
ATOM 596 O O . LYS A 1 72 ? 1.695 2.092 16.175 1.00 86.50 72 LYS A O 1
ATOM 601 N N . TYR A 1 73 ? 3.281 0.646 15.499 1.00 85.75 73 TYR A N 1
ATOM 602 C CA . TYR A 1 73 ? 4.428 1.438 15.944 1.00 85.75 73 TYR A CA 1
ATOM 603 C C . TYR A 1 73 ? 4.947 2.386 14.860 1.00 85.75 73 TYR A C 1
ATOM 605 O O . TYR A 1 73 ? 5.743 3.278 15.152 1.00 85.75 73 TYR A O 1
ATOM 613 N N . ASP A 1 74 ? 4.489 2.212 13.622 1.00 82.25 74 ASP A N 1
ATOM 614 C CA . ASP A 1 74 ? 4.857 3.058 12.502 1.00 82.25 74 ASP A CA 1
ATOM 615 C C . ASP A 1 74 ? 3.975 4.318 12.494 1.00 82.25 74 ASP A C 1
ATOM 617 O O . ASP A 1 74 ? 2.754 4.282 12.314 1.00 82.25 74 ASP A O 1
ATOM 621 N N . GLN A 1 75 ? 4.616 5.466 12.727 1.00 80.44 75 GLN A N 1
ATOM 622 C CA . GLN A 1 75 ? 3.940 6.759 12.828 1.00 80.44 75 GLN A CA 1
ATOM 623 C C . GLN A 1 75 ? 3.327 7.210 11.504 1.00 80.44 75 GLN A C 1
ATOM 625 O O . GLN A 1 75 ? 2.446 8.073 11.525 1.00 80.44 75 GLN A O 1
ATOM 630 N N . THR A 1 76 ? 3.740 6.625 10.374 1.00 77.81 76 THR A N 1
ATOM 631 C CA . THR A 1 76 ? 3.200 6.984 9.064 1.00 77.81 76 THR A CA 1
ATOM 632 C C . THR A 1 76 ? 1.703 6.699 8.978 1.00 77.81 76 THR A C 1
ATOM 634 O O . THR A 1 76 ? 0.971 7.497 8.397 1.00 77.81 76 THR A O 1
ATOM 637 N N . TYR A 1 77 ? 1.215 5.658 9.663 1.00 81.62 77 TYR A N 1
ATOM 638 C CA . TYR A 1 77 ? -0.205 5.296 9.741 1.00 81.62 77 TYR A CA 1
ATOM 639 C C . TYR A 1 77 ? -1.037 6.185 10.675 1.00 81.62 77 TYR A C 1
ATOM 641 O O . TYR A 1 77 ? -2.259 6.039 10.752 1.00 81.62 77 TYR A O 1
ATOM 649 N N . ASN A 1 78 ? -0.417 7.135 11.380 1.00 80.88 78 ASN A N 1
ATOM 650 C CA . ASN A 1 78 ? -1.149 8.102 12.184 1.00 80.88 78 ASN A CA 1
ATOM 651 C C . ASN A 1 78 ? -1.821 9.147 11.272 1.00 80.88 78 ASN A C 1
ATOM 653 O O . ASN A 1 78 ? -1.123 9.803 10.502 1.00 80.88 78 ASN A O 1
ATOM 657 N N . PRO A 1 79 ? -3.134 9.428 11.407 1.00 76.00 79 PRO A N 1
ATOM 658 C CA . PRO A 1 79 ? -3.821 10.450 10.609 1.00 76.00 79 PRO A CA 1
ATOM 659 C C . PRO A 1 79 ? -3.160 11.839 10.646 1.00 76.00 79 PRO A C 1
ATOM 661 O O . PRO A 1 79 ? -3.300 12.620 9.706 1.00 76.00 79 PRO A O 1
ATOM 664 N N . LYS A 1 80 ? -2.430 12.166 11.722 1.00 76.44 80 LYS A N 1
ATOM 665 C CA . LYS A 1 80 ? -1.660 13.415 11.827 1.00 76.44 80 LYS A CA 1
ATOM 666 C C . LYS A 1 80 ? -0.509 13.476 10.823 1.00 76.44 80 LYS A C 1
ATOM 668 O O . LYS A 1 80 ? -0.224 14.559 10.326 1.00 76.44 80 LYS A O 1
ATOM 673 N N . TRP A 1 81 ? 0.113 12.342 10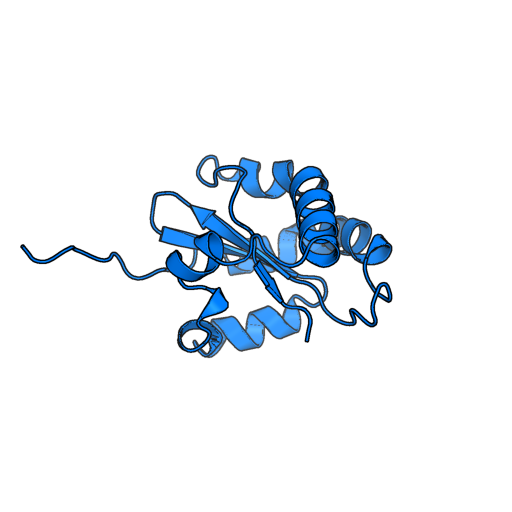.508 1.00 72.62 81 TRP A N 1
ATOM 674 C CA . TRP A 1 81 ? 1.238 12.259 9.579 1.00 72.62 81 TRP A CA 1
ATOM 675 C C . TRP A 1 81 ? 0.830 12.629 8.152 1.00 72.62 81 TRP A C 1
ATOM 677 O O . TRP A 1 81 ? 1.509 13.409 7.491 1.00 72.62 81 TRP A O 1
ATOM 687 N N . PHE A 1 82 ? -0.359 12.204 7.720 1.00 65.88 82 PHE A N 1
ATOM 688 C CA . PHE A 1 82 ? -0.884 12.538 6.394 1.00 65.88 82 PHE A CA 1
ATOM 689 C C . PHE A 1 82 ? -1.049 14.046 6.158 1.00 65.88 82 PHE A C 1
ATOM 691 O O . PHE A 1 82 ? -0.970 14.498 5.020 1.00 65.88 82 PHE A O 1
ATOM 698 N N . LYS A 1 83 ? -1.269 14.836 7.218 1.00 65.69 83 LYS A N 1
ATOM 699 C CA . LYS A 1 83 ? -1.360 16.301 7.114 1.00 65.69 83 LYS A CA 1
ATOM 700 C C . LYS A 1 83 ? 0.004 16.972 6.937 1.00 65.69 83 LYS A C 1
ATOM 702 O O . LYS A 1 83 ? 0.043 18.130 6.544 1.00 65.69 83 LYS A O 1
ATOM 707 N N . LEU A 1 84 ? 1.092 16.273 7.258 1.00 65.06 84 LEU A N 1
ATOM 708 C CA . LEU A 1 84 ? 2.457 16.805 7.265 1.00 65.06 84 LEU A CA 1
ATOM 709 C C . LEU A 1 84 ? 3.247 16.435 5.997 1.00 65.06 84 LEU A C 1
ATOM 711 O O . LEU A 1 84 ? 4.198 17.128 5.652 1.00 65.06 84 LEU A O 1
ATOM 715 N N . CYS A 1 85 ? 2.863 15.378 5.275 1.00 60.69 85 CYS A N 1
ATOM 716 C CA . CYS A 1 85 ? 3.611 14.851 4.122 1.00 60.69 85 CYS A CA 1
ATOM 717 C C . CYS A 1 85 ? 3.501 15.664 2.813 1.00 60.69 85 CYS A C 1
ATOM 719 O O . CYS A 1 85 ? 3.830 15.155 1.745 1.00 60.69 85 CYS A O 1
ATOM 721 N N . THR A 1 86 ? 3.091 16.931 2.852 1.00 57.81 86 THR A N 1
ATOM 722 C CA . THR A 1 86 ? 2.926 17.780 1.655 1.00 57.81 86 THR A CA 1
ATOM 723 C C . THR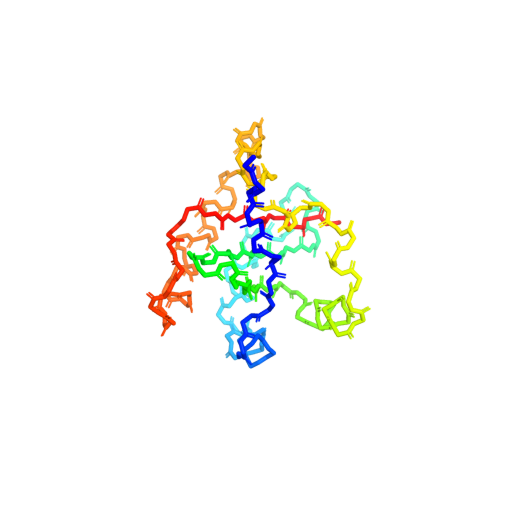 A 1 86 ? 4.230 18.381 1.105 1.00 57.81 86 THR A C 1
ATOM 725 O O . THR A 1 86 ? 4.170 19.228 0.221 1.00 57.81 86 THR A O 1
ATOM 728 N N . HIS A 1 87 ? 5.406 17.995 1.618 1.00 54.72 87 HIS A N 1
ATOM 729 C CA . HIS A 1 87 ? 6.647 18.770 1.436 1.00 54.72 87 HIS A CA 1
ATOM 730 C C . HIS A 1 87 ? 7.754 18.128 0.575 1.00 54.72 87 HIS A C 1
ATOM 732 O O . HIS A 1 87 ? 8.770 18.779 0.348 1.00 54.72 87 HIS A O 1
ATOM 738 N N . GLN A 1 88 ? 7.581 16.907 0.053 1.00 61.66 88 GLN A N 1
ATOM 739 C CA . GLN A 1 88 ? 8.490 16.332 -0.955 1.00 61.66 88 GLN A CA 1
ATOM 740 C C . GLN A 1 88 ? 7.776 16.227 -2.300 1.00 61.66 88 GLN A C 1
ATOM 742 O O . GLN A 1 88 ? 6.960 15.331 -2.501 1.00 61.66 88 GLN A O 1
ATOM 747 N N . GLU A 1 89 ? 8.069 17.153 -3.215 1.00 66.69 89 GLU A N 1
ATOM 748 C CA . GLU A 1 89 ? 7.302 17.305 -4.456 1.00 66.69 89 GLU A CA 1
ATOM 749 C C . GLU A 1 89 ? 7.263 16.040 -5.323 1.00 66.69 89 GLU A C 1
ATOM 751 O O . GLU A 1 89 ? 6.210 15.722 -5.872 1.00 66.69 89 GLU A O 1
ATOM 756 N N . ASP 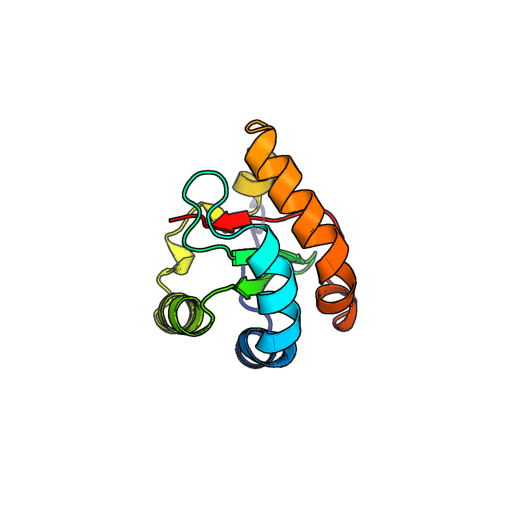A 1 90 ? 8.369 15.304 -5.444 1.00 74.75 90 ASP A N 1
ATOM 757 C CA . ASP A 1 90 ? 8.457 14.197 -6.405 1.00 74.75 90 ASP A CA 1
ATOM 758 C C . ASP A 1 90 ? 7.766 12.926 -5.902 1.00 74.75 90 ASP A C 1
ATOM 760 O O . ASP A 1 90 ? 6.926 12.360 -6.606 1.00 74.75 90 ASP A O 1
ATOM 764 N N . PHE A 1 91 ? 7.993 12.532 -4.645 1.00 78.06 91 PHE A N 1
ATOM 765 C CA . PHE A 1 91 ? 7.236 11.438 -4.026 1.00 78.06 91 PHE A CA 1
ATOM 766 C C . PHE A 1 91 ? 5.752 11.786 -3.894 1.00 78.06 91 PHE A C 1
ATOM 768 O O . PHE A 1 91 ? 4.899 10.926 -4.100 1.00 78.06 91 PHE A O 1
ATOM 775 N N . TYR A 1 92 ? 5.414 13.052 -3.639 1.00 80.00 92 TYR A N 1
ATOM 776 C CA . TYR A 1 92 ? 4.023 13.491 -3.642 1.00 80.00 92 TYR A CA 1
ATOM 777 C C . TYR A 1 92 ? 3.367 13.314 -5.021 1.00 80.00 92 TYR A C 1
ATOM 779 O O . TYR A 1 92 ? 2.277 12.745 -5.099 1.00 80.00 92 TYR A O 1
ATOM 787 N N . LYS A 1 93 ? 4.038 13.708 -6.115 1.00 84.94 93 LYS A N 1
ATOM 788 C CA . LYS A 1 93 ? 3.555 13.496 -7.496 1.00 84.94 93 LYS A CA 1
ATOM 789 C C . LYS A 1 93 ? 3.387 12.008 -7.821 1.00 84.94 93 LYS A C 1
ATOM 791 O O . LYS A 1 93 ? 2.358 11.626 -8.378 1.00 84.94 93 LYS A O 1
ATOM 796 N N . ILE A 1 94 ? 4.344 11.164 -7.429 1.00 88.06 94 ILE A N 1
ATOM 797 C CA . ILE A 1 94 ? 4.252 9.699 -7.565 1.00 88.06 94 ILE A CA 1
ATOM 798 C C . ILE A 1 94 ? 3.027 9.164 -6.811 1.00 88.06 94 ILE A C 1
ATOM 800 O O . ILE A 1 94 ? 2.237 8.388 -7.354 1.00 88.06 94 ILE A O 1
ATOM 804 N N . GLY A 1 95 ? 2.821 9.618 -5.575 1.00 85.31 95 GLY A N 1
ATOM 805 C CA . GLY A 1 95 ? 1.671 9.238 -4.759 1.00 85.31 95 GLY A CA 1
ATOM 806 C C . GLY A 1 95 ? 0.345 9.655 -5.385 1.00 85.31 95 GLY A C 1
ATOM 807 O O . GLY A 1 95 ? -0.584 8.850 -5.445 1.00 85.31 95 GLY A O 1
ATOM 808 N N . GLN A 1 96 ? 0.264 10.875 -5.924 1.00 85.38 96 GLN A N 1
ATOM 809 C CA . GLN A 1 96 ? -0.909 11.353 -6.657 1.00 85.38 96 GLN A CA 1
ATOM 810 C C . GLN A 1 96 ? -1.181 10.514 -7.911 1.00 85.38 96 GLN A C 1
ATOM 812 O O . GLN A 1 96 ? -2.322 10.107 -8.129 1.00 85.38 96 GLN A O 1
ATOM 817 N N . TYR A 1 97 ? -0.150 10.215 -8.706 1.00 90.62 97 TYR A N 1
ATOM 818 C CA . TYR A 1 97 ? -0.257 9.369 -9.896 1.00 90.62 97 TYR A CA 1
ATOM 819 C C . TYR A 1 97 ? -0.843 7.992 -9.551 1.00 90.62 97 TYR A C 1
ATOM 821 O O . TYR A 1 97 ? -1.887 7.602 -10.084 1.00 90.62 97 TYR A O 1
ATOM 829 N N . CYS A 1 98 ? -0.238 7.300 -8.583 1.00 90.75 98 CYS A N 1
ATOM 830 C CA . CYS A 1 98 ? -0.708 6.005 -8.099 1.00 90.75 98 CYS A CA 1
ATOM 831 C C . CYS A 1 98 ? -2.130 6.084 -7.534 1.00 90.75 98 CYS A C 1
ATOM 833 O O . CYS A 1 98 ? -2.977 5.250 -7.855 1.00 90.75 98 CYS A O 1
ATOM 835 N N . SER A 1 99 ? -2.409 7.097 -6.708 1.00 87.12 99 SER A N 1
ATOM 836 C CA . SER A 1 99 ? -3.716 7.293 -6.077 1.00 87.12 99 SER A CA 1
ATOM 837 C C . SER A 1 99 ? -4.820 7.499 -7.107 1.00 87.12 99 SER A C 1
ATOM 839 O O . SER A 1 99 ? -5.900 6.940 -6.937 1.00 87.12 99 SER A O 1
ATOM 841 N N . ASN A 1 100 ? -4.556 8.233 -8.190 1.00 89.56 100 ASN A N 1
ATOM 842 C CA . ASN A 1 100 ? -5.526 8.466 -9.258 1.00 89.56 100 ASN A CA 1
ATOM 843 C C . ASN A 1 100 ? -5.844 7.176 -10.027 1.00 89.56 100 ASN A C 1
ATOM 845 O O . ASN A 1 100 ? -7.014 6.851 -10.227 1.00 89.56 100 ASN A O 1
ATOM 849 N N . LEU A 1 101 ? -4.824 6.402 -10.407 1.00 91.44 101 LEU A N 1
ATOM 850 C CA . LEU A 1 101 ? -5.011 5.155 -11.160 1.00 91.44 101 LEU A CA 1
ATOM 851 C C . LEU A 1 101 ? -5.633 4.029 -10.323 1.00 91.44 101 LEU A C 1
ATOM 853 O O . LEU A 1 101 ? -6.387 3.199 -10.840 1.00 91.44 101 LEU A O 1
ATOM 857 N N . LEU A 1 102 ? -5.332 4.001 -9.025 1.00 90.12 102 LEU A N 1
ATOM 858 C CA . LEU A 1 102 ? -5.849 3.004 -8.090 1.00 90.12 102 LEU A CA 1
ATOM 859 C C . LEU A 1 102 ? -7.108 3.471 -7.356 1.00 90.12 102 LEU A C 1
ATOM 861 O O . LEU A 1 102 ? -7.711 2.666 -6.651 1.00 90.12 102 LEU A O 1
ATOM 865 N N . HIS A 1 103 ? -7.555 4.717 -7.555 1.00 86.31 103 HIS A N 1
ATOM 866 C CA . HIS A 1 103 ? -8.752 5.259 -6.910 1.00 86.31 103 HIS A CA 1
ATOM 867 C C . HIS A 1 103 ? -9.953 4.306 -7.005 1.00 86.31 103 HIS A C 1
ATOM 869 O O . HIS A 1 103 ? -10.485 3.988 -5.942 1.00 86.31 103 HIS A O 1
ATOM 875 N N . PRO A 1 104 ? -10.313 3.744 -8.183 1.00 86.75 104 PRO A N 1
ATOM 876 C CA . PRO A 1 104 ? -11.479 2.866 -8.303 1.00 86.75 104 PRO A CA 1
ATOM 877 C C . PRO A 1 104 ? -11.426 1.612 -7.421 1.00 86.75 104 PRO A C 1
ATOM 879 O O . PRO A 1 104 ? -12.466 1.038 -7.119 1.00 86.75 104 PRO A O 1
ATOM 882 N N . LEU A 1 105 ? -10.230 1.169 -7.016 1.00 85.06 105 LEU A N 1
ATOM 883 C CA . LEU A 1 105 ? -10.068 0.012 -6.133 1.00 85.06 105 LEU A CA 1
ATOM 884 C C . LEU A 1 105 ? -10.412 0.341 -4.680 1.00 85.06 105 LEU A C 1
ATOM 886 O O . LEU A 1 105 ? -10.937 -0.506 -3.969 1.00 85.06 105 LEU A O 1
ATOM 890 N N . PHE A 1 106 ? -10.168 1.580 -4.253 1.00 76.69 106 PHE A N 1
ATOM 891 C CA . PHE A 1 106 ? -10.609 2.062 -2.945 1.00 76.69 106 PHE A CA 1
ATOM 892 C C . PHE A 1 106 ? -12.093 2.441 -2.947 1.00 76.69 106 PHE A C 1
ATOM 894 O O . PHE A 1 106 ? -12.770 2.267 -1.937 1.00 76.69 106 PHE A O 1
ATOM 901 N N . SER A 1 107 ? -12.605 2.940 -4.078 1.00 69.00 107 SER A N 1
ATOM 902 C CA . SER A 1 107 ? -14.015 3.313 -4.246 1.00 69.00 107 SER A CA 1
ATOM 903 C C . SER A 1 107 ? -14.961 2.117 -4.192 1.00 69.00 107 SER A C 1
ATOM 905 O O . SER A 1 107 ? -16.130 2.304 -3.875 1.00 69.00 107 SER A O 1
ATOM 907 N N . TYR A 1 108 ? -14.465 0.902 -4.463 1.00 67.06 108 TYR A N 1
ATOM 908 C CA . TYR A 1 108 ? -15.249 -0.333 -4.347 1.00 67.06 108 TYR A CA 1
ATOM 909 C C . TYR A 1 108 ? -15.900 -0.491 -2.960 1.00 67.06 108 TYR A C 1
ATOM 911 O O . TYR A 1 108 ? -16.942 -1.122 -2.844 1.00 67.06 108 TYR A O 1
ATOM 919 N N . TYR A 1 109 ? -15.322 0.121 -1.923 1.00 62.69 109 TYR A N 1
ATOM 920 C CA . TYR A 1 109 ? -15.794 0.013 -0.543 1.00 62.69 109 TYR A CA 1
ATOM 921 C C . TYR A 1 109 ? -16.576 1.239 -0.042 1.00 62.69 109 TYR A C 1
ATOM 923 O O . TYR A 1 109 ? -16.763 1.345 1.160 1.00 62.69 109 TYR A O 1
ATOM 931 N N . GLU A 1 110 ? -16.984 2.179 -0.912 1.00 55.97 110 GLU A N 1
ATOM 932 C CA . GLU A 1 110 ? -17.783 3.405 -0.630 1.00 55.97 110 GLU A CA 1
ATOM 933 C C . GLU A 1 110 ? -17.355 4.302 0.563 1.00 55.97 110 GLU A C 1
ATOM 935 O O . GLU A 1 110 ? -17.976 5.330 0.838 1.00 55.97 110 GLU A O 1
ATOM 940 N N . GLU A 1 111 ? -16.259 3.992 1.256 1.00 61.25 111 GLU A N 1
ATOM 941 C CA . GLU A 1 111 ? -15.926 4.631 2.530 1.00 61.25 111 GLU A CA 1
ATOM 942 C C . GLU A 1 111 ? -14.642 5.471 2.491 1.00 61.25 111 GLU A C 1
ATOM 944 O O . GLU A 1 111 ? -14.447 6.318 3.364 1.00 61.25 111 GLU A O 1
ATOM 949 N N . PHE A 1 112 ? -13.776 5.314 1.486 1.00 56.16 112 PHE A N 1
ATOM 950 C CA . PHE A 1 112 ? -12.435 5.916 1.470 1.00 56.16 112 PHE A CA 1
ATOM 951 C C . PHE A 1 112 ? -12.359 7.190 0.602 1.00 56.16 112 PHE A C 1
ATOM 953 O O . PHE A 1 112 ? -12.279 7.081 -0.626 1.00 56.16 112 PHE A O 1
ATOM 960 N N . PRO A 1 113 ? -12.320 8.405 1.194 1.00 54.00 113 PRO A N 1
ATOM 961 C CA . PRO A 1 113 ? -12.180 9.642 0.431 1.00 54.00 113 PRO A CA 1
ATOM 962 C C . PRO A 1 113 ? -10.805 9.750 -0.247 1.00 54.00 113 PRO A C 1
ATOM 964 O O . PRO A 1 113 ? -9.809 9.165 0.178 1.00 54.00 113 PRO A O 1
ATOM 967 N N . SER A 1 114 ? -10.756 10.540 -1.315 1.00 50.78 114 SER A N 1
ATOM 968 C CA . SER A 1 114 ? -9.716 10.545 -2.352 1.00 50.78 114 SER A CA 1
ATOM 969 C C . SER A 1 114 ? -8.306 10.996 -1.936 1.00 50.78 114 SER A C 1
ATOM 971 O O . SER A 1 114 ? -7.414 10.979 -2.778 1.00 50.78 114 SER A O 1
ATOM 973 N N . GLN A 1 115 ? -8.081 11.438 -0.695 1.00 47.16 115 GLN A N 1
ATOM 974 C CA . GLN A 1 115 ? -7.058 12.466 -0.446 1.00 47.16 115 GLN A CA 1
ATOM 975 C C . GLN A 1 115 ? -5.915 12.114 0.513 1.00 47.16 115 GLN A C 1
ATOM 977 O O . GLN A 1 115 ? -5.037 12.947 0.702 1.00 47.16 115 GLN A O 1
ATOM 982 N N . HIS A 1 116 ? -5.881 10.916 1.097 1.00 52.72 116 HIS A N 1
ATOM 983 C CA . HIS A 1 116 ? -4.870 10.585 2.108 1.00 52.72 116 HIS A CA 1
ATOM 984 C C . HIS A 1 116 ? -4.119 9.319 1.715 1.00 52.72 116 HIS A C 1
ATOM 986 O O . HIS A 1 116 ? -4.707 8.241 1.719 1.00 52.72 116 HIS A O 1
ATOM 992 N N . PHE A 1 117 ? -2.843 9.467 1.353 1.00 53.91 117 PHE A N 1
ATOM 993 C CA . PHE A 1 117 ? -1.963 8.360 0.999 1.00 53.91 117 PHE A CA 1
ATOM 994 C C . PHE A 1 117 ? -0.615 8.429 1.719 1.00 53.91 117 PHE A C 1
ATOM 996 O O . PHE A 1 117 ? -0.048 9.505 1.884 1.00 53.91 117 PHE A O 1
ATOM 1003 N N . ILE A 1 118 ? -0.110 7.262 2.119 1.00 54.09 118 ILE A N 1
ATOM 1004 C CA . ILE A 1 118 ? 1.278 7.051 2.554 1.00 54.09 118 ILE A CA 1
ATOM 1005 C C . ILE A 1 118 ? 1.984 6.303 1.433 1.00 54.09 118 ILE A C 1
ATOM 1007 O O . ILE A 1 118 ? 1.423 5.322 0.944 1.00 54.09 118 ILE A O 1
ATOM 1011 N N . ILE A 1 119 ? 3.184 6.754 1.066 1.00 54.50 119 ILE A N 1
ATOM 1012 C CA . ILE A 1 119 ? 4.148 5.980 0.283 1.00 54.50 119 ILE A CA 1
ATOM 1013 C C . ILE A 1 119 ? 5.186 5.448 1.260 1.00 54.50 119 ILE A C 1
ATOM 1015 O O . ILE A 1 119 ? 5.982 6.216 1.791 1.00 54.50 119 ILE A O 1
ATOM 1019 N N . ASN A 1 120 ? 5.170 4.139 1.491 1.00 56.50 120 ASN A N 1
ATOM 1020 C CA . ASN A 1 120 ? 6.251 3.465 2.202 1.00 56.50 120 ASN A CA 1
ATOM 1021 C C . ASN A 1 120 ? 7.277 2.987 1.174 1.00 56.50 120 ASN A C 1
ATOM 1023 O O . ASN A 1 120 ? 7.169 1.872 0.659 1.00 56.50 120 ASN A O 1
ATOM 1027 N N . SER A 1 121 ? 8.232 3.857 0.847 1.00 48.47 121 SER A N 1
ATOM 1028 C CA . SER A 1 121 ? 9.440 3.502 0.102 1.00 48.47 121 SER A CA 1
ATOM 1029 C C . SER A 1 121 ? 10.558 3.234 1.102 1.00 48.47 121 SER A C 1
ATOM 1031 O O . SER A 1 121 ? 11.119 4.170 1.672 1.00 48.47 121 SER A O 1
ATOM 1033 N N . GLY A 1 122 ? 10.794 1.951 1.370 1.00 42.53 122 GLY A N 1
ATOM 1034 C CA . GLY A 1 122 ? 12.002 1.475 2.041 1.00 42.53 122 GLY A CA 1
ATOM 1035 C C . GLY A 1 122 ? 13.089 1.169 1.027 1.00 42.53 122 GLY A C 1
ATOM 1036 O O . GLY A 1 122 ? 12.718 0.805 -0.117 1.00 42.53 122 GLY A O 1
#